Protein AF-R1G5T1-F1 (afdb_monomer_lite)

Secondary structure (DSSP, 8-state):
-HHHHHTTS-SS-THHHHHHTTPPPPP-HHHHHHH----SS-HHHHHHHHHHHHHHT---SSGGGPPPP---HHHHHHHTT--S----TT-

pLDDT: mean 83.49, std 11.93, range [50.41, 98.38]

Radius of gyration: 18.34 Å; chains: 1; bounding box: 41×23×49 Å

Foldseek 3Di:
DCVCLQQLVDLDDPCVVVVVVVDDDDDCVCCCVVVVDDDPDDPVVVVVVVVVCVVVQNADPDPVRPRDDCPDPVVVVVVVVPRHRDPDVVD

Structure (mmCIF, N/CA/C/O backbone):
data_AF-R1G5T1-F1
#
_entry.id   AF-R1G5T1-F1
#
loop_
_atom_site.group_PDB
_atom_site.id
_atom_site.type_symbol
_atom_site.label_atom_id
_atom_site.label_alt_id
_atom_site.label_comp_id
_atom_site.label_asym_id
_atom_site.label_entity_id
_atom_site.label_seq_id
_atom_site.pdbx_PDB_ins_code
_atom_site.Cartn_x
_atom_site.Cartn_y
_atom_site.Cartn_z
_atom_site.occupancy
_atom_site.B_iso_or_equiv
_atom_site.auth_seq_id
_atom_site.auth_comp_id
_atom_site.auth_asym_id
_atom_site.auth_atom_id
_atom_site.pdbx_PDB_model_num
ATOM 1 N N . ALA A 1 1 ? 21.281 -7.529 -3.567 1.00 76.19 1 ALA A N 1
ATOM 2 C CA . ALA A 1 1 ? 20.482 -6.289 -3.708 1.00 76.19 1 ALA A CA 1
ATOM 3 C C . ALA A 1 1 ? 21.305 -5.108 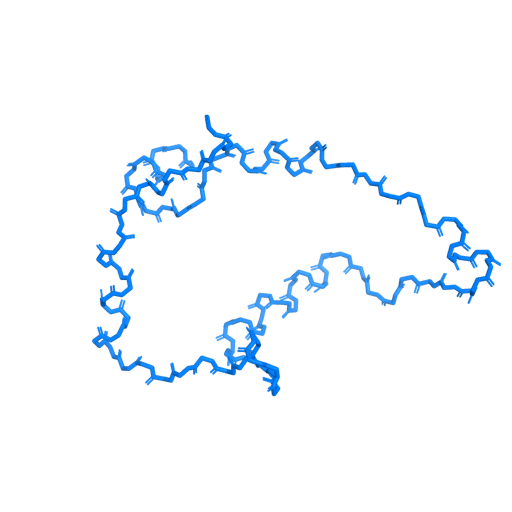-4.238 1.00 76.19 1 ALA A C 1
ATOM 5 O O . ALA A 1 1 ? 21.017 -4.646 -5.332 1.00 76.19 1 ALA A O 1
ATOM 6 N N . ARG A 1 2 ? 22.355 -4.645 -3.536 1.00 83.69 2 ARG A N 1
ATOM 7 C CA . ARG A 1 2 ? 23.116 -3.432 -3.916 1.00 83.69 2 ARG A CA 1
ATOM 8 C C . ARG A 1 2 ? 23.709 -3.446 -5.328 1.00 83.69 2 ARG A C 1
ATOM 10 O O . ARG A 1 2 ? 23.499 -2.494 -6.063 1.00 83.69 2 ARG A O 1
ATOM 17 N N . ALA A 1 3 ? 24.382 -4.528 -5.725 1.00 85.94 3 ALA A N 1
ATOM 18 C CA . ALA A 1 3 ? 24.928 -4.660 -7.081 1.00 85.94 3 ALA A CA 1
ATOM 19 C C . ALA A 1 3 ? 23.837 -4.629 -8.169 1.00 85.94 3 ALA A C 1
ATOM 21 O O . ALA A 1 3 ? 24.032 -4.037 -9.222 1.00 85.94 3 ALA A O 1
ATOM 22 N N . ALA A 1 4 ? 22.665 -5.208 -7.892 1.00 84.50 4 ALA A N 1
ATOM 23 C CA . ALA A 1 4 ? 21.534 -5.194 -8.815 1.00 84.50 4 ALA A CA 1
ATOM 24 C C . ALA A 1 4 ? 20.881 -3.805 -8.923 1.00 84.50 4 ALA A C 1
ATOM 26 O O . ALA A 1 4 ? 20.461 -3.428 -10.009 1.00 84.50 4 ALA A O 1
ATOM 27 N N . TRP A 1 5 ? 20.839 -3.024 -7.838 1.00 81.81 5 TRP A N 1
ATOM 28 C CA . TRP A 1 5 ? 20.406 -1.623 -7.892 1.00 81.81 5 TRP A CA 1
ATOM 29 C C . TRP A 1 5 ? 21.413 -0.737 -8.637 1.00 81.81 5 TRP A C 1
ATOM 31 O O . TRP A 1 5 ? 21.029 -0.023 -9.559 1.00 81.81 5 TRP A O 1
ATOM 41 N N . LEU A 1 6 ? 22.705 -0.830 -8.297 1.00 81.81 6 LEU A N 1
ATOM 42 C CA . LEU A 1 6 ? 23.770 -0.076 -8.975 1.00 81.81 6 LEU A CA 1
ATOM 43 C C . LEU A 1 6 ? 23.829 -0.392 -10.476 1.00 81.81 6 LEU A C 1
ATOM 45 O O . LEU A 1 6 ? 24.044 0.505 -11.282 1.00 81.81 6 LEU A O 1
ATOM 49 N N . GLY A 1 7 ? 23.605 -1.654 -10.848 1.00 84.31 7 GLY A N 1
ATOM 5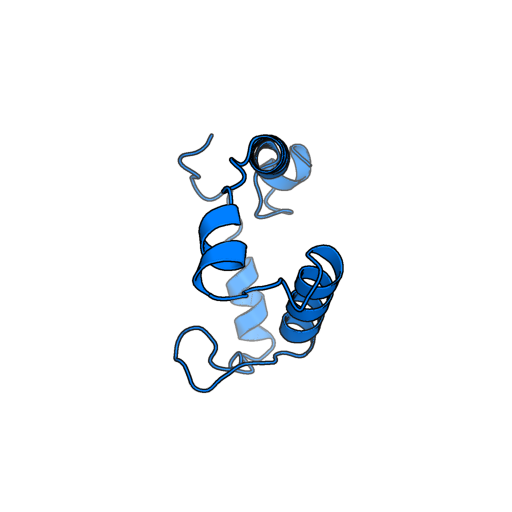0 C CA . GLY A 1 7 ? 23.520 -2.092 -12.241 1.00 84.31 7 GLY A CA 1
ATOM 51 C C . GLY A 1 7 ? 22.165 -1.842 -12.914 1.00 84.31 7 GLY A C 1
ATOM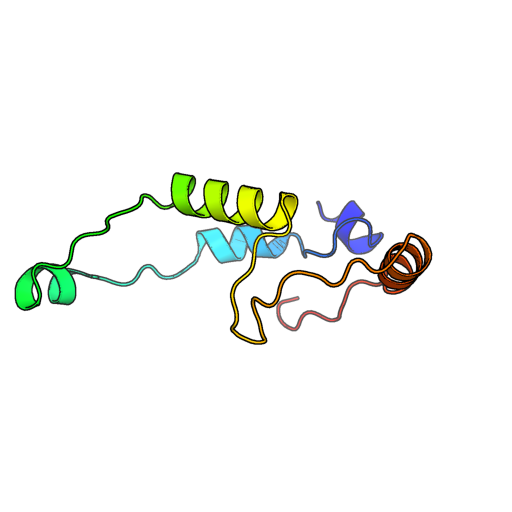 52 O O . GLY A 1 7 ? 21.980 -2.277 -14.045 1.00 84.31 7 GLY A O 1
ATOM 53 N N . GLY A 1 8 ? 21.198 -1.210 -12.235 1.00 74.88 8 GLY A N 1
ATOM 54 C CA . GLY A 1 8 ? 19.870 -0.903 -12.781 1.00 74.88 8 GLY A CA 1
ATOM 55 C C . GLY A 1 8 ? 18.942 -2.110 -12.992 1.00 74.88 8 GLY A C 1
ATOM 56 O O . GLY A 1 8 ? 17.818 -1.950 -13.458 1.00 74.88 8 GLY A O 1
ATOM 57 N N . ALA A 1 9 ? 19.371 -3.316 -12.619 1.00 82.75 9 ALA A N 1
ATOM 58 C CA . ALA A 1 9 ? 18.563 -4.532 -12.693 1.00 82.75 9 ALA A CA 1
ATOM 59 C C . ALA A 1 9 ? 17.392 -4.528 -11.692 1.00 82.75 9 ALA A C 1
ATOM 61 O O . ALA A 1 9 ? 16.364 -5.155 -11.941 1.00 82.75 9 ALA A O 1
ATOM 62 N N . LEU A 1 10 ? 17.536 -3.820 -10.565 1.00 77.19 10 LEU A N 1
ATOM 63 C CA . LEU A 1 10 ? 16.458 -3.571 -9.608 1.00 77.19 10 LEU A CA 1
ATOM 64 C C . LEU A 1 10 ? 16.207 -2.062 -9.476 1.00 77.19 10 LEU A C 1
ATOM 66 O O . LEU A 1 10 ? 17.127 -1.331 -9.110 1.00 77.19 10 LEU A O 1
ATOM 70 N N . PRO A 1 11 ? 14.965 -1.586 -9.679 1.00 76.12 11 PRO A N 1
ATOM 71 C CA . PRO A 1 11 ? 14.642 -0.165 -9.543 1.00 76.12 11 PRO A CA 1
ATOM 72 C C . PRO A 1 11 ? 14.561 0.304 -8.076 1.00 76.12 11 PRO A C 1
ATOM 74 O O . PRO A 1 11 ? 14.409 1.496 -7.820 1.00 76.12 11 PRO A O 1
ATOM 77 N N . ALA A 1 12 ? 14.661 -0.608 -7.102 1.00 80.88 12 ALA A N 1
ATOM 78 C CA . ALA A 1 12 ? 14.559 -0.307 -5.676 1.00 80.88 12 ALA A CA 1
ATOM 79 C C . ALA A 1 12 ? 15.939 -0.264 -5.001 1.00 80.88 12 ALA A C 1
ATOM 81 O O . ALA A 1 12 ? 16.726 -1.208 -5.110 1.00 80.88 12 ALA A O 1
ATOM 82 N N . HIS A 1 13 ? 16.215 0.820 -4.268 1.00 83.06 13 HIS A N 1
ATOM 83 C CA . HIS A 1 13 ? 17.425 0.937 -3.451 1.00 83.06 13 HIS A CA 1
ATOM 84 C C . HIS A 1 13 ? 17.365 -0.053 -2.265 1.00 83.06 13 HIS A C 1
ATOM 86 O O . HIS A 1 13 ? 16.311 -0.168 -1.640 1.00 83.06 13 HIS A O 1
ATOM 92 N N . PRO A 1 14 ? 18.459 -0.750 -1.899 1.00 81.44 14 PRO A N 1
ATOM 93 C CA . PRO A 1 14 ? 18.438 -1.752 -0.824 1.00 81.44 14 PRO A CA 1
ATOM 94 C C . PRO A 1 14 ? 17.963 -1.223 0.536 1.00 81.44 14 PRO A C 1
ATOM 96 O O . PRO A 1 14 ? 17.319 -1.957 1.278 1.00 81.44 14 PRO A O 1
ATOM 99 N N . GLY A 1 15 ? 18.225 0.056 0.830 1.00 85.25 15 GLY A N 1
ATOM 100 C CA . GLY A 1 15 ? 17.816 0.700 2.083 1.00 85.25 15 GLY A CA 1
ATOM 101 C C . GLY A 1 15 ? 16.300 0.810 2.284 1.00 85.25 15 GLY A C 1
ATOM 102 O O . GLY A 1 15 ? 15.861 1.084 3.391 1.00 85.25 15 GLY A O 1
ATOM 103 N N . TRP A 1 16 ? 15.479 0.557 1.258 1.00 85.25 16 TRP A N 1
ATOM 104 C CA . TRP A 1 16 ? 14.019 0.544 1.413 1.00 85.25 16 TRP A CA 1
ATOM 105 C C . TRP A 1 16 ? 13.528 -0.505 2.412 1.00 85.25 16 TRP A C 1
ATOM 107 O O . TRP A 1 16 ? 12.566 -0.242 3.126 1.00 85.25 16 TRP A O 1
ATOM 117 N N . LEU A 1 17 ? 14.182 -1.669 2.486 1.00 82.94 17 LEU A N 1
ATOM 118 C CA . LEU A 1 17 ? 13.796 -2.704 3.447 1.00 82.94 17 LEU A CA 1
ATOM 119 C C . LEU A 1 17 ? 14.124 -2.266 4.879 1.00 82.94 17 LEU A C 1
ATOM 121 O O . LEU A 1 17 ? 13.283 -2.361 5.762 1.00 82.94 17 LEU A O 1
ATOM 125 N N . GLU A 1 18 ? 15.305 -1.678 5.076 1.00 87.19 18 GLU A N 1
ATOM 126 C CA . GLU A 1 18 ? 15.712 -1.130 6.374 1.00 87.19 18 GLU A CA 1
ATOM 127 C C . GLU A 1 18 ? 14.814 0.027 6.837 1.00 87.19 18 GLU A C 1
ATOM 129 O O . GLU A 1 18 ? 14.626 0.221 8.038 1.00 87.19 18 GLU A O 1
ATOM 134 N N . LEU A 1 19 ? 14.285 0.818 5.897 1.00 86.56 19 LEU A N 1
ATOM 135 C CA . LEU A 1 19 ? 13.303 1.863 6.186 1.00 86.56 19 LEU A CA 1
ATOM 136 C C . LEU A 1 19 ? 11.941 1.270 6.556 1.00 86.56 19 LEU A C 1
ATOM 138 O O . LEU A 1 19 ? 11.299 1.781 7.470 1.00 86.56 19 LEU A O 1
ATOM 142 N N . ALA A 1 20 ? 11.509 0.201 5.881 1.00 85.56 20 ALA A N 1
ATOM 143 C CA . ALA A 1 20 ? 10.256 -0.482 6.194 1.00 85.56 20 ALA A CA 1
ATOM 144 C C . ALA A 1 20 ? 10.271 -1.070 7.614 1.00 85.56 20 ALA A C 1
ATOM 146 O O . ALA A 1 20 ? 9.297 -0.904 8.344 1.00 85.56 20 ALA A O 1
ATOM 147 N N . ASP A 1 21 ? 11.398 -1.644 8.042 1.00 87.88 21 ASP A N 1
ATOM 148 C CA . ASP A 1 21 ? 11.577 -2.163 9.408 1.00 87.88 21 ASP A CA 1
ATOM 149 C C . ASP A 1 21 ? 11.521 -1.065 10.483 1.00 87.88 21 ASP A C 1
ATOM 151 O O . ASP A 1 21 ? 11.265 -1.338 11.655 1.00 87.88 21 ASP A O 1
ATOM 155 N N . ARG A 1 22 ? 11.754 0.191 10.092 1.00 90.50 22 ARG A N 1
ATOM 156 C CA . ARG A 1 22 ? 11.685 1.366 10.970 1.00 90.50 22 ARG A CA 1
ATOM 157 C C . ARG A 1 22 ? 10.413 2.184 10.770 1.00 90.50 22 ARG A C 1
ATOM 159 O O . ARG A 1 22 ? 10.331 3.309 11.267 1.00 90.50 22 ARG A O 1
ATOM 166 N N . ALA A 1 23 ? 9.434 1.662 10.035 1.00 88.62 23 ALA A N 1
ATOM 167 C CA . ALA A 1 23 ? 8.180 2.360 9.823 1.00 88.62 23 ALA A CA 1
ATOM 168 C C . ALA A 1 23 ? 7.443 2.545 11.156 1.00 88.62 23 ALA A C 1
ATOM 170 O O . ALA A 1 23 ? 7.280 1.609 11.939 1.00 88.62 23 ALA A O 1
ATOM 171 N N . ALA A 1 24 ? 6.978 3.767 11.411 1.00 89.75 24 ALA A N 1
ATOM 172 C CA . ALA A 1 24 ? 6.135 4.037 12.564 1.00 89.75 24 ALA A CA 1
ATOM 173 C C . ALA A 1 24 ? 4.775 3.353 12.376 1.00 89.75 24 ALA A C 1
ATOM 175 O O . ALA A 1 24 ? 4.100 3.564 11.365 1.00 89.75 24 ALA A O 1
ATOM 176 N N . LEU A 1 25 ? 4.368 2.553 13.360 1.00 90.62 25 LEU A N 1
ATOM 177 C CA . LEU A 1 25 ? 3.030 1.973 13.410 1.00 90.62 25 LEU A CA 1
ATOM 178 C C . LEU A 1 25 ? 2.081 2.954 14.104 1.00 90.62 25 LEU A C 1
ATOM 180 O O . LEU A 1 25 ? 2.402 3.494 15.162 1.00 90.62 25 LEU A O 1
ATOM 184 N N . GLY A 1 26 ? 0.925 3.200 13.489 1.00 90.94 26 GLY A N 1
ATOM 185 C CA . GLY A 1 26 ? -0.124 4.032 14.074 1.00 90.94 26 GLY A CA 1
ATOM 186 C C . GLY A 1 26 ? -0.954 3.248 15.086 1.00 90.94 26 GLY A C 1
ATOM 187 O O . GLY A 1 26 ? -1.357 2.119 14.810 1.00 90.94 26 GLY A O 1
ATOM 188 N N . ASP A 1 27 ? -1.237 3.859 16.236 1.00 94.88 27 ASP A N 1
ATOM 189 C CA . ASP A 1 27 ? -2.213 3.331 17.188 1.00 94.88 27 ASP A CA 1
ATOM 190 C C . ASP A 1 27 ? -3.632 3.501 16.621 1.00 94.88 27 ASP A C 1
ATOM 192 O O . ASP A 1 27 ? -4.037 4.598 16.227 1.00 94.88 27 ASP A O 1
ATOM 196 N N . THR A 1 28 ? -4.383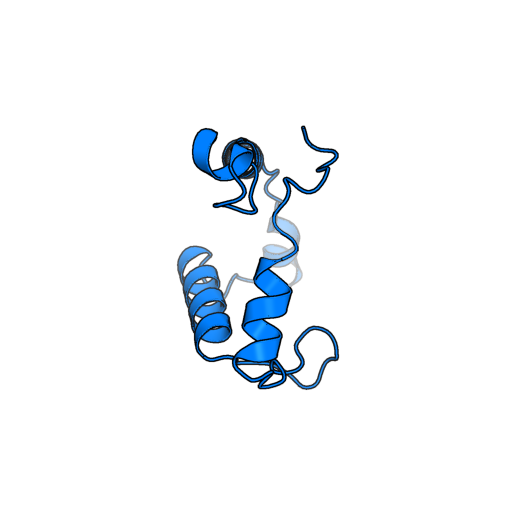 2.403 16.564 1.00 95.75 28 THR A N 1
ATOM 197 C CA . THR A 1 28 ? -5.750 2.360 16.026 1.00 95.75 28 THR A CA 1
ATOM 198 C C . THR A 1 28 ? -6.820 2.235 17.112 1.00 95.75 28 THR A C 1
ATOM 200 O O . THR A 1 28 ? -8.008 2.216 16.786 1.00 95.75 28 THR A O 1
ATOM 203 N N . THR A 1 29 ? -6.438 2.282 18.396 1.00 97.31 29 THR A N 1
ATOM 204 C CA . THR A 1 29 ? -7.337 2.139 19.557 1.00 97.31 29 THR A CA 1
ATOM 205 C C . THR A 1 29 ? -8.567 3.045 19.474 1.00 97.31 29 THR A C 1
ATOM 207 O O . THR A 1 29 ? -9.682 2.618 19.775 1.00 97.31 29 THR A O 1
ATOM 210 N N . LEU A 1 30 ? -8.408 4.298 19.029 1.00 97.75 30 LEU A N 1
ATOM 211 C CA . LEU A 1 30 ? -9.537 5.223 18.894 1.00 97.75 30 LEU A CA 1
ATOM 212 C C . LEU A 1 30 ? -10.551 4.756 17.837 1.00 97.75 30 LEU A C 1
ATOM 214 O O . LEU A 1 30 ? -11.754 4.834 18.071 1.00 97.75 30 LEU A O 1
ATOM 218 N N . ALA A 1 31 ? -10.085 4.267 16.687 1.00 97.44 31 ALA A N 1
ATOM 219 C CA . ALA A 1 31 ? -10.969 3.769 15.636 1.00 97.44 31 ALA A CA 1
ATOM 220 C C . ALA A 1 31 ? -11.733 2.525 16.113 1.00 97.44 31 ALA A C 1
ATOM 222 O O . ALA A 1 31 ? -12.937 2.409 15.879 1.00 97.44 31 ALA A O 1
ATOM 223 N N . GLU A 1 32 ? -11.058 1.631 16.836 1.00 97.56 32 GLU A N 1
ATOM 224 C CA . GLU A 1 32 ? -11.679 0.426 17.383 1.00 97.56 32 GLU A CA 1
ATOM 225 C C . GLU A 1 32 ? -12.745 0.748 18.433 1.00 97.56 32 GLU A C 1
ATOM 227 O O . GLU A 1 32 ? -13.860 0.234 18.373 1.00 97.56 32 GLU A O 1
ATOM 232 N N . THR A 1 33 ? -12.434 1.642 19.371 1.00 98.12 33 THR A N 1
ATOM 233 C CA . THR A 1 33 ? -13.311 1.938 20.514 1.00 98.12 33 THR A CA 1
ATOM 234 C C . THR A 1 33 ? -14.456 2.886 20.175 1.00 98.12 33 THR A C 1
ATOM 236 O O . THR A 1 33 ? -15.567 2.696 20.665 1.00 98.12 33 THR A O 1
ATOM 239 N N . ALA A 1 34 ? -14.214 3.896 19.334 1.00 98.38 34 ALA A N 1
ATOM 240 C CA . ALA A 1 34 ? -15.221 4.903 19.008 1.00 98.38 34 ALA A CA 1
ATOM 241 C C . ALA A 1 34 ? -16.104 4.503 17.819 1.00 98.38 34 ALA A C 1
ATOM 243 O O . ALA A 1 34 ? -17.267 4.899 17.766 1.00 98.38 34 ALA A O 1
ATOM 244 N N . LEU A 1 35 ? -15.561 3.744 16.860 1.00 97.88 35 LEU A N 1
ATOM 245 C CA . LEU A 1 35 ? -16.265 3.384 15.624 1.00 97.88 35 LEU A CA 1
ATOM 246 C C . LEU A 1 35 ? -16.578 1.887 15.528 1.00 97.88 35 LEU A C 1
ATOM 248 O O . LEU A 1 35 ? -17.220 1.472 14.563 1.00 97.88 35 LEU A O 1
ATOM 252 N N . GLY A 1 36 ? -16.112 1.065 16.477 1.00 97.56 36 GLY A N 1
ATOM 253 C CA . GLY A 1 36 ? -16.193 -0.393 16.362 1.00 97.56 36 GLY A CA 1
ATOM 254 C C . GLY A 1 36 ? -15.394 -0.930 15.173 1.00 97.56 36 GLY A C 1
ATOM 255 O O . GLY A 1 36 ? -15.680 -2.022 14.680 1.00 97.56 36 GLY A O 1
ATOM 256 N N . TRP A 1 37 ? -14.446 -0.143 14.652 1.00 97.38 37 TRP A N 1
ATOM 257 C CA . TRP A 1 37 ? -13.663 -0.529 13.487 1.00 97.38 37 TRP A CA 1
ATOM 258 C C . TRP A 1 37 ? -12.760 -1.709 13.840 1.00 97.38 37 TRP A C 1
ATOM 260 O O . TRP A 1 37 ? -12.194 -1.756 14.924 1.00 97.38 37 TRP A O 1
ATOM 270 N N . GLN A 1 38 ? -12.624 -2.658 12.921 1.00 95.88 38 GLN A N 1
ATOM 271 C CA . GLN A 1 38 ? -11.700 -3.781 13.040 1.00 95.88 38 GLN A CA 1
ATOM 272 C C . GLN A 1 38 ? -11.112 -4.083 11.655 1.00 95.88 38 GLN A C 1
ATOM 274 O O . GLN A 1 38 ? -11.835 -3.979 10.651 1.00 95.88 38 GLN A O 1
ATOM 279 N N . PRO A 1 39 ? -9.822 -4.455 11.555 1.00 94.00 39 PRO A N 1
ATOM 280 C CA . PRO A 1 39 ? -9.218 -4.811 10.281 1.00 94.00 39 PRO A CA 1
ATOM 281 C C . PRO A 1 39 ? -9.894 -6.062 9.715 1.00 94.00 39 PRO A C 1
ATOM 283 O O . PRO A 1 39 ? -9.953 -7.112 10.349 1.00 94.00 39 PRO A O 1
ATOM 286 N N . ARG A 1 40 ? -10.408 -5.954 8.488 1.00 95.31 40 ARG A N 1
ATOM 287 C CA . ARG A 1 40 ? -11.039 -7.082 7.785 1.00 95.31 40 ARG A CA 1
ATOM 288 C C . ARG A 1 40 ? -10.025 -8.001 7.098 1.00 95.31 40 ARG A C 1
ATOM 290 O O . ARG A 1 40 ? -10.329 -9.167 6.870 1.00 95.31 40 ARG A O 1
ATOM 297 N N . TYR A 1 41 ? -8.861 -7.465 6.739 1.00 95.12 41 TYR A N 1
ATOM 298 C CA . TYR A 1 41 ? -7.820 -8.161 5.986 1.00 95.12 41 TYR A CA 1
ATOM 299 C C . TYR A 1 41 ? -6.498 -8.071 6.738 1.00 95.12 41 TYR A C 1
ATOM 301 O O . TYR A 1 41 ? -6.150 -7.004 7.248 1.00 95.12 41 TYR A O 1
ATOM 309 N N . ASP A 1 42 ? -5.759 -9.176 6.780 1.00 94.50 42 ASP A N 1
ATOM 310 C CA . ASP A 1 42 ? -4.397 -9.177 7.292 1.00 94.50 42 ASP A CA 1
ATOM 311 C C . ASP A 1 42 ? -3.421 -8.568 6.271 1.00 94.50 42 ASP A C 1
ATOM 313 O O . ASP A 1 42 ? -3.670 -8.539 5.061 1.00 94.50 42 ASP A O 1
ATOM 317 N N . ALA A 1 43 ? -2.288 -8.074 6.770 1.00 90.88 43 ALA A N 1
ATOM 318 C CA . ALA A 1 43 ? -1.311 -7.371 5.948 1.00 90.88 43 ALA A CA 1
ATOM 319 C C . ALA A 1 43 ? -0.696 -8.258 4.850 1.00 90.88 43 ALA A C 1
ATOM 321 O O . ALA A 1 43 ? -0.487 -7.789 3.731 1.00 90.88 43 ALA A O 1
ATOM 322 N N . ALA A 1 44 ? -0.414 -9.531 5.144 1.00 94.50 44 ALA A N 1
ATOM 323 C CA . ALA A 1 44 ? 0.243 -10.428 4.198 1.00 94.50 44 ALA A CA 1
ATOM 324 C C . ALA A 1 44 ? -0.689 -10.785 3.031 1.00 94.50 44 ALA A C 1
ATOM 326 O O . ALA A 1 44 ? -0.280 -10.696 1.870 1.00 94.50 44 ALA A O 1
ATOM 327 N N . THR A 1 45 ? -1.948 -11.110 3.327 1.00 96.75 45 THR A N 1
ATOM 328 C CA . THR A 1 45 ? -2.985 -11.378 2.325 1.00 96.75 45 THR A CA 1
ATOM 329 C C . THR A 1 45 ? -3.263 -10.142 1.481 1.00 96.75 45 THR A C 1
ATOM 331 O O . THR A 1 45 ? -3.275 -10.242 0.258 1.00 96.75 45 THR A O 1
ATOM 334 N N . ALA A 1 46 ? -3.380 -8.957 2.090 1.00 95.81 46 ALA A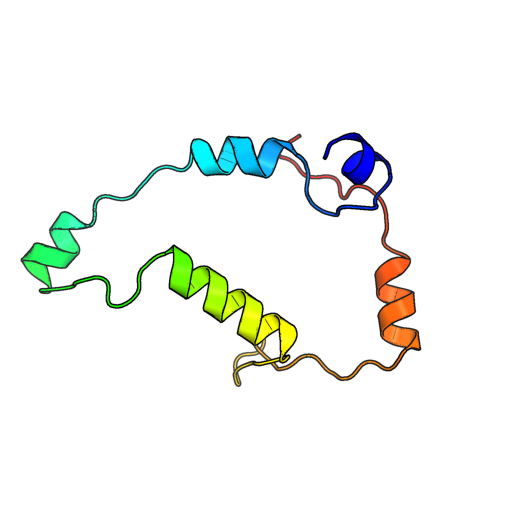 N 1
ATOM 335 C CA . ALA A 1 46 ? -3.592 -7.718 1.340 1.00 95.81 46 ALA A CA 1
ATOM 336 C C . ALA A 1 46 ? -2.455 -7.437 0.336 1.00 95.81 46 ALA A C 1
ATOM 338 O O . ALA A 1 46 ? -2.707 -7.042 -0.805 1.00 95.81 46 ALA A O 1
ATOM 339 N N . VAL A 1 47 ? -1.197 -7.680 0.729 1.00 94.75 47 VAL A N 1
ATOM 340 C CA . VAL A 1 47 ? -0.040 -7.551 -0.173 1.00 94.75 47 VAL A CA 1
ATOM 341 C C . VAL A 1 47 ? -0.067 -8.620 -1.268 1.00 94.75 47 VAL A C 1
ATOM 343 O O . VAL A 1 47 ? 0.204 -8.310 -2.431 1.00 94.75 47 VAL A O 1
ATOM 346 N N . ALA A 1 48 ? -0.407 -9.866 -0.931 1.00 96.38 48 ALA A N 1
ATOM 347 C CA . ALA A 1 48 ? -0.514 -10.947 -1.907 1.00 96.38 48 ALA A CA 1
ATOM 348 C C . ALA A 1 48 ? -1.584 -10.651 -2.974 1.00 96.38 48 ALA A C 1
ATOM 350 O O . ALA A 1 48 ? -1.303 -10.780 -4.171 1.00 96.38 48 ALA A O 1
ATOM 351 N N . ASP A 1 49 ? -2.757 -10.180 -2.552 1.00 95.44 49 ASP A N 1
ATOM 352 C CA . ASP A 1 49 ? -3.871 -9.806 -3.427 1.00 95.44 49 ASP A CA 1
ATOM 353 C C . ASP A 1 49 ? -3.511 -8.623 -4.329 1.00 95.44 49 ASP A C 1
ATOM 355 O O . ASP A 1 49 ? -3.769 -8.656 -5.537 1.00 95.44 49 ASP A O 1
ATOM 359 N N . LEU A 1 50 ? -2.840 -7.604 -3.780 1.00 92.62 50 LEU A N 1
ATOM 360 C CA . LEU A 1 50 ? -2.342 -6.476 -4.565 1.00 92.62 50 LEU A CA 1
ATOM 361 C C . LEU A 1 50 ? -1.404 -6.953 -5.682 1.00 92.62 50 LEU A C 1
ATOM 363 O O . LEU A 1 50 ? -1.567 -6.578 -6.845 1.00 92.62 50 LEU A O 1
ATOM 367 N N . VAL A 1 51 ? -0.434 -7.809 -5.352 1.00 94.62 51 VAL A N 1
ATOM 368 C CA . VAL A 1 51 ? 0.514 -8.340 -6.338 1.00 94.62 51 VAL A CA 1
ATOM 369 C C . VAL A 1 51 ? -0.200 -9.211 -7.375 1.00 94.62 51 VAL A C 1
ATOM 371 O O . VAL A 1 51 ? 0.131 -9.138 -8.563 1.00 94.62 51 VAL A O 1
ATOM 374 N N . ALA A 1 52 ? -1.182 -10.015 -6.965 1.00 95.44 52 ALA A N 1
ATOM 375 C CA . ALA A 1 52 ? -1.998 -10.796 -7.889 1.00 95.44 52 ALA A CA 1
ATOM 376 C C . ALA A 1 52 ? -2.751 -9.890 -8.878 1.00 95.44 52 ALA A C 1
ATOM 378 O O . ALA A 1 52 ? -2.670 -10.122 -10.087 1.00 95.44 52 ALA A O 1
ATOM 379 N N . GLY A 1 53 ? -3.378 -8.816 -8.389 1.00 92.19 53 GLY A N 1
ATOM 380 C CA . GLY A 1 53 ? -4.069 -7.824 -9.213 1.00 92.19 53 GLY A CA 1
ATOM 381 C C . GLY A 1 53 ? -3.140 -7.118 -10.204 1.00 92.19 53 GLY A C 1
ATOM 382 O O . GLY A 1 53 ? -3.470 -6.998 -11.385 1.00 92.19 53 GLY A O 1
ATOM 383 N N . LEU A 1 54 ? -1.936 -6.731 -9.772 1.00 89.06 54 LEU A N 1
ATOM 384 C CA . LEU A 1 54 ? -0.929 -6.147 -10.665 1.00 89.06 54 LEU A CA 1
ATOM 385 C C . LEU A 1 54 ? -0.526 -7.120 -11.784 1.00 89.06 54 LEU A C 1
ATOM 387 O O . LEU A 1 54 ? -0.427 -6.717 -12.944 1.00 89.06 54 LEU A O 1
ATOM 391 N N . ARG A 1 55 ? -0.333 -8.409 -11.465 1.00 88.88 55 ARG A N 1
ATOM 392 C CA . ARG A 1 55 ? 0.008 -9.435 -12.468 1.00 88.88 55 ARG A CA 1
ATOM 393 C C . ARG A 1 55 ? -1.128 -9.684 -13.457 1.00 88.88 55 ARG A C 1
ATOM 395 O O . ARG A 1 55 ? -0.853 -9.883 -14.638 1.00 88.88 55 ARG A O 1
ATOM 402 N N . SER A 1 56 ? -2.378 -9.677 -12.997 1.00 90.62 56 SER A N 1
ATOM 403 C CA . SER A 1 56 ? -3.542 -9.861 -13.869 1.00 90.62 56 SER A CA 1
ATOM 404 C C . SER A 1 56 ? -3.924 -8.594 -14.640 1.00 90.62 56 SER A C 1
ATOM 406 O O . SER A 1 56 ? -4.821 -8.649 -15.480 1.00 90.62 56 SER A O 1
ATOM 408 N N . GLY A 1 57 ? -3.277 -7.455 -14.363 1.00 88.44 57 GLY A N 1
ATOM 409 C CA . GLY A 1 57 ? -3.654 -6.158 -14.923 1.00 88.44 57 GLY A CA 1
ATOM 410 C C . GLY A 1 57 ? -5.022 -5.677 -14.434 1.00 88.44 57 GLY A C 1
ATOM 411 O O . GLY A 1 57 ? -5.721 -4.984 -15.173 1.00 88.44 57 GLY A O 1
ATOM 412 N N . ALA A 1 58 ? -5.425 -6.077 -13.224 1.00 90.25 58 ALA A N 1
ATOM 413 C CA . ALA A 1 58 ? -6.640 -5.587 -12.590 1.00 90.25 58 ALA A CA 1
ATOM 414 C C . ALA A 1 58 ? -6.533 -4.076 -12.337 1.00 90.25 58 ALA A C 1
ATOM 416 O O . ALA A 1 58 ? -5.459 -3.549 -12.049 1.00 90.25 58 ALA A O 1
ATOM 417 N N . GLY A 1 59 ? -7.662 -3.385 -12.443 1.00 88.94 59 GLY A N 1
ATOM 418 C CA . GLY A 1 59 ? -7.741 -1.943 -12.272 1.00 88.94 59 GLY A CA 1
ATOM 419 C C . GLY A 1 59 ? -9.157 -1.497 -11.928 1.00 88.94 59 GLY A C 1
ATOM 420 O O . GLY A 1 59 ? -10.079 -2.309 -11.859 1.00 88.94 59 GLY A O 1
ATOM 421 N N . ALA A 1 60 ? -9.328 -0.197 -11.728 1.00 88.50 60 ALA A N 1
ATOM 422 C CA . ALA A 1 60 ? -10.602 0.449 -11.453 1.00 88.50 60 ALA A CA 1
ATOM 423 C C . ALA A 1 60 ? -10.804 1.652 -12.384 1.00 88.50 60 ALA A C 1
ATOM 425 O O . ALA A 1 60 ? -9.907 2.059 -13.117 1.00 88.50 60 ALA A O 1
ATOM 426 N N . ALA A 1 61 ? -11.998 2.243 -12.353 1.00 87.12 61 ALA A N 1
ATOM 427 C CA . ALA A 1 61 ? -12.334 3.389 -13.199 1.00 87.12 61 ALA A CA 1
ATOM 428 C C . ALA A 1 61 ? -11.588 4.687 -12.822 1.00 87.12 61 ALA A C 1
ATOM 430 O O . ALA A 1 61 ? -11.631 5.657 -13.577 1.00 87.12 61 ALA A O 1
ATOM 431 N N . SER A 1 62 ? -10.913 4.737 -11.668 1.00 88.31 62 SER A N 1
ATOM 432 C CA . SER A 1 62 ? -10.130 5.908 -11.274 1.00 88.31 62 SER A CA 1
ATOM 433 C C . SER A 1 62 ? -8.859 6.012 -12.116 1.00 88.31 62 SER A C 1
ATOM 435 O O . SER A 1 62 ? -8.186 5.017 -12.359 1.00 88.31 62 SER A O 1
ATOM 437 N N . ALA A 1 63 ? -8.499 7.225 -12.547 1.00 87.50 63 ALA A N 1
ATOM 438 C CA . ALA A 1 63 ? -7.351 7.434 -13.434 1.00 87.50 63 ALA A CA 1
ATOM 439 C C . ALA A 1 63 ? -6.029 6.789 -12.942 1.00 87.50 63 ALA A C 1
ATOM 441 O O . ALA A 1 63 ? -5.327 6.222 -13.779 1.00 87.50 63 ALA A O 1
ATOM 442 N N . PRO A 1 64 ? -5.690 6.785 -11.633 1.00 85.75 64 PRO A N 1
ATOM 443 C CA . PRO A 1 64 ? -4.490 6.101 -11.134 1.00 85.75 64 PRO A CA 1
ATOM 444 C C . PRO A 1 64 ? -4.565 4.568 -11.155 1.00 85.75 64 PRO A C 1
ATOM 446 O O . PRO A 1 64 ? -3.527 3.915 -11.189 1.00 85.75 64 PRO A O 1
ATOM 449 N N . LEU A 1 65 ? -5.771 3.994 -11.108 1.00 87.44 65 LEU A N 1
ATOM 450 C CA . LEU A 1 65 ? -5.997 2.546 -11.140 1.00 87.44 65 LEU A CA 1
ATOM 451 C C . LEU A 1 65 ? -6.534 2.079 -12.493 1.00 87.44 65 LEU A C 1
ATOM 453 O O . LEU A 1 65 ? -6.932 0.922 -12.610 1.00 87.44 65 LEU A O 1
ATOM 457 N N . ALA A 1 66 ? -6.569 2.951 -13.502 1.00 87.62 66 ALA A N 1
ATOM 458 C CA . ALA A 1 66 ? -7.019 2.587 -14.833 1.00 87.62 66 ALA A CA 1
ATOM 459 C C . ALA A 1 66 ? -6.214 1.366 -15.308 1.00 87.62 66 ALA A C 1
ATOM 461 O O . ALA A 1 66 ? -4.982 1.384 -15.201 1.00 87.62 66 ALA A O 1
ATOM 462 N N . PRO A 1 67 ? -6.876 0.306 -15.814 1.00 83.25 67 PRO A N 1
ATOM 463 C CA . PRO A 1 67 ? -6.179 -0.883 -16.272 1.00 83.25 67 PRO A CA 1
ATOM 464 C C . PRO A 1 67 ? -5.061 -0.505 -17.248 1.00 83.25 67 PRO A C 1
ATOM 466 O O . PRO A 1 67 ? -5.266 0.377 -18.096 1.00 83.25 67 PRO A O 1
ATOM 469 N N . PRO A 1 68 ? -3.884 -1.143 -17.150 1.00 75.75 68 PRO A N 1
ATOM 470 C CA . PRO A 1 68 ? -2.774 -0.816 -18.021 1.00 75.75 68 PRO A CA 1
ATOM 471 C C . PRO A 1 68 ? -3.211 -0.960 -19.476 1.00 75.75 68 PRO A C 1
ATOM 473 O O . PRO A 1 68 ? -3.778 -1.980 -19.885 1.00 75.75 68 PRO A O 1
ATOM 476 N N . ARG A 1 69 ? -2.941 0.079 -20.275 1.00 73.12 69 ARG A N 1
ATOM 477 C CA . ARG A 1 69 ? -3.088 -0.026 -21.725 1.00 73.12 69 ARG A CA 1
ATOM 478 C C . ARG A 1 69 ? -2.197 -1.179 -22.173 1.00 73.12 69 ARG A C 1
ATOM 480 O O . ARG A 1 69 ? -1.067 -1.315 -21.703 1.00 73.12 69 ARG A O 1
ATOM 487 N N . ARG A 1 70 ? -2.717 -2.048 -23.044 1.00 68.31 70 ARG A N 1
ATOM 488 C CA . ARG A 1 70 ? -1.918 -3.097 -23.686 1.00 68.31 70 ARG A CA 1
ATOM 489 C C . ARG A 1 70 ? -0.964 -2.434 -24.669 1.00 68.31 70 ARG A C 1
ATOM 491 O O . ARG A 1 70 ? -1.162 -2.479 -25.880 1.00 68.31 70 ARG A O 1
ATOM 498 N N . ASP A 1 71 ? 0.059 -1.795 -24.132 1.00 66.69 71 ASP A N 1
ATOM 499 C CA . ASP A 1 71 ? 1.165 -1.295 -24.912 1.00 66.69 71 ASP A CA 1
ATOM 500 C C . ASP A 1 71 ? 1.882 -2.544 -25.427 1.00 66.69 71 ASP A C 1
ATOM 502 O O . ASP A 1 71 ? 2.343 -3.383 -24.648 1.00 66.69 71 ASP A O 1
ATOM 506 N N . GLY A 1 72 ? 1.872 -2.740 -26.749 1.00 69.81 72 GLY A N 1
ATOM 507 C CA . GLY A 1 72 ? 2.496 -3.903 -27.378 1.00 69.81 72 GLY A CA 1
ATOM 508 C C . GLY A 1 72 ? 3.982 -4.028 -27.018 1.00 69.81 72 GLY A C 1
ATOM 509 O O . GLY A 1 72 ? 4.554 -3.185 -26.329 1.00 69.81 72 GLY A O 1
ATOM 510 N N . VAL A 1 73 ? 4.655 -5.061 -27.529 1.00 73.75 73 VAL A N 1
ATOM 511 C CA . VAL A 1 73 ? 6.071 -5.368 -27.222 1.00 73.75 73 VAL A CA 1
ATOM 512 C C . VAL A 1 73 ? 6.991 -4.134 -27.299 1.00 73.75 73 VAL A C 1
ATOM 514 O O . VAL A 1 73 ? 7.876 -3.968 -26.463 1.00 73.75 73 VAL A O 1
ATOM 517 N N . LEU A 1 74 ? 6.728 -3.211 -28.229 1.00 77.62 74 LEU A N 1
ATOM 518 C CA . LEU A 1 74 ? 7.453 -1.943 -28.368 1.00 77.62 74 LEU A CA 1
ATOM 519 C C . LEU A 1 74 ? 7.319 -0.997 -27.160 1.00 77.62 74 LEU A C 1
ATOM 521 O O . LEU A 1 74 ? 8.292 -0.341 -26.795 1.00 77.62 74 LEU A O 1
ATOM 525 N N . GLY A 1 75 ? 6.147 -0.912 -26.526 1.00 73.88 75 GLY A N 1
ATOM 526 C CA . GLY A 1 75 ? 5.945 -0.105 -25.317 1.00 73.88 75 GLY A CA 1
ATOM 527 C C . GLY A 1 75 ? 6.708 -0.665 -24.119 1.00 73.88 75 GLY A C 1
ATOM 528 O O . GLY A 1 75 ? 7.387 0.082 -23.416 1.00 73.88 75 GLY A O 1
ATOM 529 N N . ARG A 1 76 ? 6.708 -1.996 -23.965 1.00 69.81 76 ARG A N 1
ATOM 530 C CA . ARG A 1 76 ? 7.513 -2.693 -22.949 1.00 69.81 76 ARG A CA 1
ATOM 531 C C . ARG A 1 76 ? 9.016 -2.512 -23.174 1.00 69.81 76 ARG A C 1
ATOM 533 O O . ARG A 1 76 ? 9.757 -2.312 -22.220 1.00 69.81 76 ARG A O 1
ATOM 540 N N . LEU A 1 77 ? 9.484 -2.546 -24.421 1.00 75.69 77 LEU A N 1
ATOM 541 C CA . LEU A 1 77 ? 10.896 -2.287 -24.718 1.00 75.69 77 LEU A CA 1
ATOM 542 C C . LEU A 1 77 ? 11.296 -0.846 -24.361 1.00 75.69 77 LEU A C 1
ATOM 544 O O . LEU A 1 77 ? 12.356 -0.635 -23.781 1.00 75.69 77 LEU A O 1
ATOM 548 N N . ARG A 1 78 ? 10.424 0.139 -24.612 1.00 72.25 78 ARG A N 1
ATOM 549 C CA . ARG A 1 78 ? 10.663 1.547 -24.238 1.00 72.25 78 ARG A CA 1
ATOM 550 C C . ARG A 1 78 ? 10.642 1.801 -22.729 1.00 72.25 78 ARG A C 1
ATOM 552 O O . ARG A 1 78 ? 11.291 2.738 -22.276 1.00 72.25 78 ARG A O 1
ATOM 559 N N . SER A 1 79 ? 9.939 0.996 -21.928 1.00 67.25 79 SER A N 1
ATOM 560 C CA . SER A 1 79 ? 10.021 1.129 -20.464 1.00 67.25 79 SER A CA 1
ATOM 561 C C . SER A 1 79 ? 11.367 0.649 -19.910 1.00 67.25 79 SER A C 1
ATOM 563 O O . SER A 1 79 ? 11.810 1.145 -18.880 1.00 67.25 79 SER A O 1
ATOM 565 N N . LEU A 1 80 ? 12.044 -0.268 -20.611 1.00 66.44 80 LEU A N 1
ATOM 566 C CA . LEU A 1 80 ? 13.359 -0.791 -20.222 1.00 66.44 80 LEU A CA 1
ATOM 567 C C . LEU A 1 80 ? 14.521 0.145 -20.582 1.00 66.44 80 LEU A C 1
ATOM 569 O O . LEU A 1 80 ? 15.622 -0.046 -20.086 1.00 66.44 80 LEU A O 1
ATOM 573 N N . THR A 1 81 ? 14.319 1.168 -21.417 1.00 64.94 81 THR A N 1
ATOM 574 C CA . THR A 1 81 ? 15.397 2.117 -21.754 1.00 64.94 81 THR A CA 1
ATOM 575 C C . THR A 1 81 ? 15.611 3.178 -20.676 1.00 64.94 81 THR A C 1
ATOM 577 O O . THR A 1 81 ? 16.576 3.933 -20.740 1.00 64.94 81 THR A O 1
ATOM 580 N N . ARG A 1 82 ? 14.736 3.247 -19.663 1.00 62.06 82 ARG A N 1
ATOM 581 C CA . ARG A 1 82 ? 14.874 4.148 -18.511 1.00 62.06 82 ARG A CA 1
ATOM 582 C C . ARG A 1 82 ? 15.544 3.415 -17.340 1.00 62.06 82 ARG A C 1
ATOM 584 O O . ARG A 1 82 ? 15.000 3.357 -16.245 1.00 62.06 82 ARG A O 1
ATOM 591 N N . VAL A 1 83 ? 16.700 2.805 -17.597 1.00 59.69 83 VAL A N 1
ATOM 592 C CA . VAL A 1 83 ? 17.464 2.023 -16.612 1.00 59.69 83 VAL A CA 1
ATOM 593 C C . VAL A 1 83 ? 18.700 2.818 -16.216 1.00 59.69 83 VAL A C 1
ATOM 595 O O . VAL A 1 83 ? 19.790 2.665 -16.753 1.00 59.69 83 VAL A O 1
ATOM 598 N N . GLY A 1 84 ? 18.492 3.731 -15.283 1.00 62.94 84 GLY A N 1
ATOM 599 C CA . GLY A 1 84 ? 19.541 4.280 -14.440 1.00 62.94 84 GLY A CA 1
ATOM 600 C C . GLY A 1 84 ? 19.002 4.299 -13.014 1.00 62.94 84 GLY A C 1
ATOM 601 O O . GLY A 1 84 ? 17.777 4.345 -12.851 1.00 62.94 84 GLY A O 1
ATOM 602 N N . PRO A 1 85 ? 19.854 4.242 -11.978 1.00 62.28 85 PRO A N 1
ATOM 603 C CA . PRO A 1 85 ? 19.396 4.493 -10.623 1.00 62.28 85 PRO A CA 1
ATOM 604 C C . PRO A 1 85 ? 18.736 5.873 -10.617 1.00 62.28 85 PRO A C 1
ATOM 606 O O . PRO A 1 85 ? 19.395 6.896 -10.801 1.00 62.28 85 PRO A O 1
ATOM 609 N N . SER A 1 86 ? 17.409 5.902 -10.489 1.00 63.06 86 SER A N 1
ATOM 610 C CA . SER A 1 86 ? 16.694 7.154 -10.287 1.00 63.06 86 SER A CA 1
ATOM 611 C C . SER A 1 86 ? 17.295 7.806 -9.051 1.00 63.06 86 SER A C 1
ATOM 613 O O . SER A 1 86 ? 17.485 7.121 -8.045 1.00 63.06 86 SER A O 1
ATOM 615 N N . HIS A 1 87 ? 17.606 9.096 -9.124 1.00 60.44 87 HIS A N 1
ATOM 616 C CA . HIS A 1 87 ? 18.034 9.851 -7.957 1.00 60.44 87 HIS A CA 1
ATOM 617 C C . HIS A 1 87 ? 16.921 9.775 -6.901 1.00 60.44 87 HIS A C 1
ATOM 619 O O . HIS A 1 87 ? 15.872 10.397 -7.051 1.00 60.44 87 HIS A O 1
ATOM 625 N N . GLN A 1 88 ? 17.123 8.952 -5.874 1.00 64.62 88 GLN A N 1
ATOM 626 C CA . GLN A 1 88 ? 16.203 8.796 -4.755 1.00 64.62 88 GLN A CA 1
ATOM 627 C C . GLN A 1 88 ? 16.755 9.670 -3.632 1.00 64.62 88 GLN A C 1
ATOM 629 O O . GLN A 1 88 ? 17.874 9.437 -3.191 1.00 64.62 88 GLN A O 1
ATOM 634 N N . SER A 1 89 ? 15.989 10.655 -3.156 1.00 58.84 89 SER A N 1
ATOM 635 C CA . SER A 1 89 ? 16.420 11.587 -2.093 1.00 58.84 89 SER A CA 1
ATOM 636 C C . SER A 1 89 ? 16.682 10.920 -0.736 1.00 58.84 89 SER A C 1
ATOM 638 O O . SER A 1 89 ? 17.028 11.600 0.220 1.00 58.84 89 SER A O 1
ATOM 640 N N . GLN A 1 90 ? 16.455 9.610 -0.653 1.00 56.75 90 GLN A N 1
ATOM 641 C CA . GLN A 1 90 ? 16.620 8.778 0.534 1.00 56.75 90 GLN A CA 1
ATOM 642 C C . GLN A 1 90 ? 17.974 8.043 0.553 1.00 56.75 90 GLN A C 1
ATOM 644 O O . GLN A 1 90 ? 18.133 7.103 1.332 1.00 56.75 90 GLN A O 1
ATOM 649 N N . ALA A 1 91 ? 18.895 8.403 -0.349 1.00 50.41 91 ALA A N 1
ATOM 650 C CA . ALA A 1 91 ? 20.256 7.876 -0.437 1.00 50.41 91 ALA A CA 1
ATOM 651 C C . ALA A 1 91 ? 21.280 8.903 0.055 1.00 50.41 91 ALA A C 1
ATOM 653 O O . ALA A 1 91 ? 21.081 10.106 -0.228 1.00 50.41 91 ALA A O 1
#

Organism: NCBI:txid1292037

Sequence (91 aa):
ARAAWLGGALPAHPGWLELADRAALGDTTLAETALGWQPRYDAATAVADLVAGLRSGAGAASAPLAPPRRDGVLGRLRSLTRVGPSHQSQA

=== Feature glossary ===
Legend for the data blocks above and below:

— What the protein is —

Sequence gives the chain of amino acids in standard one-letter code (A=alanine, C=cysteine, …, Y=tyrosine), read N→C. It is the only feature that is directly encoded by the gene; all structural features are derived from the folded form of this sequence.

The annotation block draws on four external resources. InterPro: which protein families and domains the sequence belongs to. GO: standardized terms for what the protein does, what process it participates in, and where in the cell it acts. CATH: which structural fold it has in the CATH hierarchy. Organism: the species of origin.

— Where its atoms are —

Atomic coordinates in PDBx/mmCIF format — the same representation the Protein Data Bank distributes. Each line of the _atom_site loop 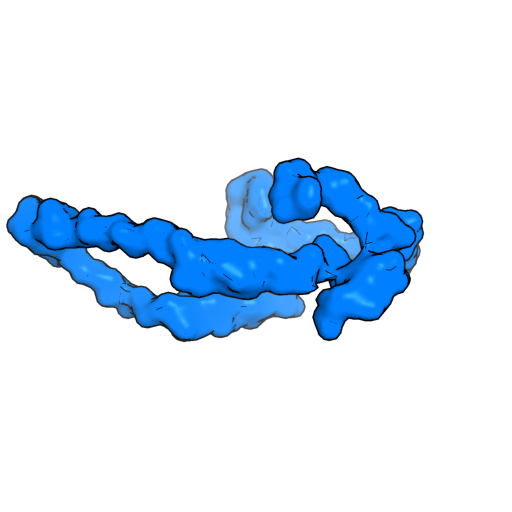places one backbone atom in Cartesian space (units: ångströms, origin: arbitrary).

Six rendered views show the 3D structure from the faces of a cube — i.e. along ±x, ±y, ±z. Rendering representation is drawn randomly per protein from cartoon (secondary-structure ribbons), sticks (backbone bonds), or molecular surface; coloring is either N→C rainbow (blue at the N-terminus through red at the C-terminus) or one color per chain.

— Local backbone conformation —

DSSP 8-state secondary structure assigns each residue one of H (α-helix), G (3₁₀-helix), I (π-helix), E (extended β-strand), B (isolated β-bridge), T (hydrogen-bonded turn), S (bend), or '-' (coil). The assignment is computed from backbone hydrogen-bond geometry via the Kabsch–Sander algorithm.

P-SEA three-state annotation labels each residue as helix, strand, or coil based purely on the geometry of the Cα trace. It serves as a fallback when the full backbone (and thus DSSP) is unavailable.

φ (phi) and ψ (psi) are the two rotatable backbone dihedrals per residue: φ is the C(i-1)–N–Cα–C torsion, ψ is the N–Cα–C–N(i+1) torsion, both in degrees on (−180°, 180°]. α-helical residues cluster near (−60°, −45°); β-strand residues near (−120°, +130°). A Ramachandran plot is simply a scatter of (φ, ψ) for every residue.

— Global shape and packing —

Radius of gyration (Rg) is the root-mean-square distance of Cα atoms from their centroid — a single number for overall size and compactness. A globular domain of N residues has Rg ≈ 2.2·N^0.38 Å; an extended or disordered chain has a much larger Rg. The Cα contact count is the number of residue pairs whose Cα atoms are within 8 Å and are more than four positions apart in sequence — a standard proxy for tertiary packing density. The bounding box is the smallest axis-aligned box enclosing all Cα atoms.

Accessible surface area quantifies burial. A residue with SASA near zero is packed into the hydrophobic core; one with SASA >100 Å² sits on the surface. Computed here via the Shrake–Rupley numerical algorithm with a 1.4 Å probe.

The contact map is a binary N×N matrix image: pixel (i, j) is dark where Cα_i and Cα_j are within 8 Å and |i−j|>4. Because the |i−j|>4 filter removes local helical contacts, off-diagonal stripes parallel to the main diagonal indicate parallel β-sheets; stripes perpendicular to it indicate antiparallel β-sheets. The Ramachandran plot scatters every residue's (φ, ψ) pair against the sterically allowed regions. The PAE heatmap renders the predicted-aligned-error matrix.

— Structural neighborhood —

A 3Di character summarizes, for each residue, the relative orientation of the Cα frame of its nearest spatial neighbor. Because it encodes fold topology rather than chemistry, 3Di alignments detect remote structural similarity that sequence alignment misses.

Structural nearest neighbors (via Foldseek easy-search vs the PDB). Reported per hit: target PDB id, E-value, and alignment TM-score. A TM-score above ~0.5 is the conventional threshold for 'same fold'.

— Confidence and disorder —

For AlphaFold models, the B-factor field carries pLDDT — the model's own estimate of local accuracy on a 0–100 scale. Regions with pLDDT<50 should be treated as essentially unmodeled; they often correspond to intrinsically disordered segments.

B-factor (Debye–Waller factor) reflects atomic displacement in the crystal lattice. It is an experimental observable (units Å²), not a prediction; low values mean the atom is pinned down, high values mean it moves or is heterogeneous across the crystal.

Predicted Aligned Error (PAE) is an AlphaFold confidence matrix: entry (i, j) is the expected error in the position of residue j, in ångströms, when the prediction is superimposed on the true structure at residue i. Low PAE within a block of residues means that block is internally rigid and well-predicted; high PAE between two blocks means their relative placement is uncertain even if each block individually is confident.